Protein AF-A0A8B8U0B8-F1 (afdb_monomer)

pLDDT: mean 72.06, std 21.43, range [36.34, 97.88]

Foldseek 3Di:
DPPPVPPLVVVVVVVLVVLVCCLPVPLVVQLDDDQSVVLVVQLVVCCVRPPPDPSNVSSVVSNVVSNVVNPDPPDPPPPDCDDPDDDDDDDDDDDDDDDDDDDDDPDPPDDDDDDDDDDDDDDDDPDPDDDDDDDDD

Mean predicted aligned error: 20.12 Å

Solvent-accessible surface area (backbone atoms only — not comparable to full-atom values): 9579 Å² total; per-residue (Å²): 130,84,76,74,54,53,75,67,48,50,48,50,52,52,51,48,52,55,50,43,48,40,65,70,77,43,54,72,83,42,73,42,80,96,72,23,64,68,45,53,52,50,40,58,47,30,57,75,76,43,66,94,36,72,60,38,56,50,42,52,54,50,50,54,55,52,55,59,68,66,46,74,84,74,64,89,70,67,75,72,86,74,81,85,82,86,81,85,83,89,83,84,80,90,83,90,82,88,82,90,83,86,80,84,83,85,78,78,84,67,88,82,87,79,86,78,94,82,80,85,89,82,90,83,81,85,71,82,78,83,78,80,85,84,83,78,136

InterPro domains:
  IPR023578 Ras guanine nucleotide exchange factor domain superfamily [SSF48366] (7-71)

Secondary structure (DSSP, 8-state):
-----THHHHHHHHHHHHHHHHHHH-GGGG--TTT-HHHHHHHHHHHHHSTT-HHHHHHHHHHHHHHHHHS------------------------------------------------------------------

Radius of gyration: 32.57 Å; Cα contacts (8 Å, |Δi|>4): 40; chains: 1; bounding box: 60×88×80 Å

Organism: Camelus ferus (NCBI:txid419612)

Structure (mmCIF, N/CA/C/O backbone):
data_AF-A0A8B8U0B8-F1
#
_entry.id   AF-A0A8B8U0B8-F1
#
loop_
_atom_site.group_PDB
_atom_site.id
_atom_site.type_symbol
_atom_site.label_atom_id
_atom_site.label_alt_id
_atom_site.label_comp_id
_atom_site.label_asym_id
_atom_site.label_entity_id
_atom_site.label_seq_id
_atom_site.pdbx_PDB_ins_code
_atom_site.Cartn_x
_atom_site.Cartn_y
_atom_site.Cartn_z
_atom_site.occupancy
_atom_site.B_iso_or_equiv
_atom_site.auth_seq_id
_atom_site.auth_comp_id
_atom_site.auth_asym_id
_atom_site.auth_atom_id
_atom_site.pdbx_PDB_model_num
ATOM 1 N N . MET A 1 1 ? 24.167 -11.465 -16.792 1.00 43.34 1 MET A N 1
ATOM 2 C CA . MET A 1 1 ? 23.332 -10.758 -17.777 1.00 43.34 1 MET A CA 1
ATOM 3 C C . MET A 1 1 ? 22.383 -9.946 -16.943 1.00 43.34 1 MET A C 1
ATOM 5 O O . MET A 1 1 ? 21.484 -10.517 -16.346 1.00 43.34 1 MET A O 1
ATOM 9 N N . GLU A 1 2 ? 22.713 -8.676 -16.749 1.00 56.28 2 GLU A N 1
ATOM 10 C CA . GLU A 1 2 ? 21.805 -7.731 -16.118 1.00 56.28 2 GLU A CA 1
ATOM 11 C C . GLU A 1 2 ? 20.642 -7.590 -17.097 1.00 56.28 2 GLU A C 1
ATOM 13 O O . GLU A 1 2 ? 20.776 -6.963 -18.147 1.00 56.28 2 GLU A O 1
ATOM 18 N N . GLU A 1 3 ? 19.528 -8.268 -16.817 1.00 63.59 3 GLU A N 1
ATOM 19 C CA . GLU A 1 3 ? 18.251 -7.730 -17.255 1.00 63.59 3 GLU A CA 1
ATOM 20 C C . GLU A 1 3 ? 18.175 -6.363 -16.582 1.00 63.59 3 GLU A C 1
ATOM 22 O O . GLU A 1 3 ? 17.790 -6.250 -15.420 1.00 63.59 3 GLU A O 1
ATOM 27 N N . ASP A 1 4 ? 18.624 -5.329 -17.294 1.00 68.81 4 ASP A N 1
ATOM 28 C CA . ASP A 1 4 ? 18.138 -3.974 -17.095 1.00 68.81 4 ASP A CA 1
ATOM 29 C C . ASP A 1 4 ? 16.639 -4.065 -17.359 1.00 68.81 4 ASP A C 1
ATOM 31 O O . ASP A 1 4 ? 16.160 -3.895 -18.483 1.00 68.81 4 ASP A O 1
ATOM 35 N N . GLY A 1 5 ? 15.912 -4.541 -16.345 1.00 74.69 5 GLY A N 1
ATOM 36 C CA . GLY A 1 5 ? 14.478 -4.674 -16.388 1.00 74.69 5 GLY A CA 1
ATOM 37 C C . GLY A 1 5 ? 14.004 -3.290 -16.762 1.00 74.69 5 GLY A C 1
ATOM 38 O O . GLY A 1 5 ? 14.281 -2.345 -16.026 1.00 74.69 5 GLY A O 1
ATOM 39 N N . GLY A 1 6 ? 13.401 -3.173 -17.946 1.00 89.88 6 GLY A N 1
ATOM 40 C CA . GLY A 1 6 ? 13.170 -1.883 -18.583 1.00 89.88 6 GLY A CA 1
ATOM 41 C C . GLY A 1 6 ? 12.401 -0.898 -17.693 1.00 89.88 6 GLY A C 1
ATOM 42 O O . GLY A 1 6 ? 11.996 -1.230 -16.582 1.00 89.88 6 GLY A O 1
ATOM 43 N N . PRO A 1 7 ? 12.092 0.311 -18.180 1.00 90.62 7 PRO A N 1
ATOM 44 C CA . PRO A 1 7 ? 11.607 1.417 -17.344 1.00 90.62 7 PRO A CA 1
ATOM 45 C C . PRO A 1 7 ? 10.477 1.070 -16.351 1.00 90.62 7 PRO A C 1
ATOM 47 O O . PRO A 1 7 ? 10.440 1.589 -15.239 1.00 90.62 7 PRO A O 1
ATOM 50 N N . LEU A 1 8 ? 9.578 0.149 -16.719 1.00 89.88 8 LEU A N 1
ATOM 51 C CA . LEU A 1 8 ? 8.519 -0.361 -15.844 1.00 89.88 8 LEU A CA 1
ATOM 52 C C . LEU A 1 8 ? 9.036 -1.169 -14.640 1.00 89.88 8 LEU A C 1
ATOM 54 O O . LEU A 1 8 ? 8.494 -1.035 -13.548 1.00 89.88 8 LEU A O 1
ATOM 58 N N . HIS A 1 9 ? 10.045 -2.020 -14.817 1.00 90.25 9 HIS A N 1
ATOM 59 C CA . HIS A 1 9 ? 10.637 -2.773 -13.713 1.00 90.25 9 HIS A CA 1
ATOM 60 C C . HIS A 1 9 ? 11.349 -1.826 -12.749 1.00 90.25 9 HIS A C 1
ATOM 62 O O . HIS A 1 9 ? 11.077 -1.885 -11.557 1.00 90.25 9 HIS A O 1
ATOM 68 N N . GLN A 1 10 ? 12.154 -0.885 -13.253 1.00 92.06 10 GLN A N 1
ATOM 69 C CA . GLN A 1 10 ? 12.771 0.146 -12.408 1.00 92.06 10 GLN A CA 1
ATOM 70 C C . GLN A 1 10 ? 11.719 0.946 -11.624 1.00 92.06 10 GLN A C 1
ATOM 72 O O . GLN A 1 10 ? 11.894 1.180 -10.430 1.00 92.06 10 GLN A O 1
ATOM 77 N N . LEU A 1 11 ? 10.592 1.299 -12.257 1.00 93.00 11 LEU A N 1
ATOM 78 C CA . LEU A 1 11 ? 9.469 1.941 -11.572 1.00 93.00 11 LEU A CA 1
ATOM 79 C C . LEU A 1 11 ? 8.899 1.058 -10.454 1.00 93.00 11 LEU A C 1
ATOM 81 O O . LEU A 1 11 ? 8.693 1.552 -9.350 1.00 93.00 11 LEU A O 1
ATOM 85 N N . LYS A 1 12 ? 8.671 -0.237 -10.705 1.00 91.94 12 LYS A N 1
ATOM 86 C CA . LYS A 1 12 ? 8.201 -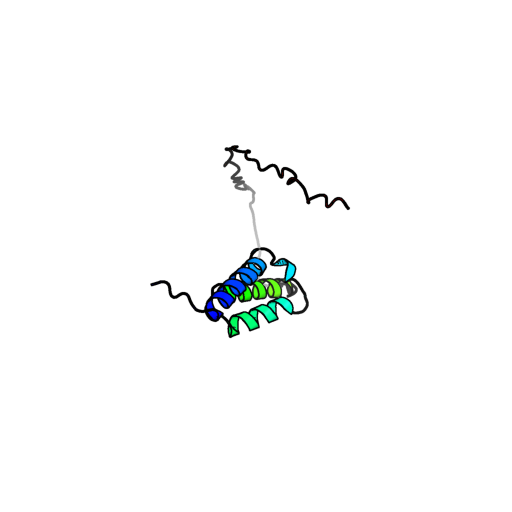1.174 -9.671 1.00 91.94 12 LYS A CA 1
ATOM 87 C C . LYS A 1 12 ? 9.199 -1.303 -8.522 1.00 91.94 12 LYS A C 1
ATOM 89 O O . LYS A 1 12 ? 8.782 -1.257 -7.373 1.00 91.94 12 LYS A O 1
ATOM 94 N N . GLN A 1 13 ? 10.499 -1.371 -8.808 1.00 93.31 13 GLN A N 1
ATOM 95 C CA . GLN A 1 13 ? 11.536 -1.417 -7.774 1.00 93.31 13 GLN A CA 1
ATOM 96 C C . GLN A 1 13 ? 11.563 -0.132 -6.937 1.00 93.31 13 GLN A C 1
ATOM 98 O O . GLN A 1 13 ? 11.640 -0.194 -5.712 1.00 93.31 13 GLN A O 1
ATOM 103 N N . ALA A 1 14 ? 11.450 1.036 -7.576 1.00 95.88 14 ALA A N 1
ATOM 104 C CA . ALA A 1 14 ? 11.384 2.315 -6.876 1.00 95.88 14 ALA A CA 1
ATOM 105 C C . ALA A 1 14 ? 10.126 2.413 -6.000 1.00 95.88 14 ALA A C 1
ATOM 107 O O . ALA A 1 14 ? 10.224 2.745 -4.820 1.00 95.88 14 ALA A O 1
ATOM 108 N N . MET A 1 15 ? 8.961 2.055 -6.551 1.00 95.62 15 MET A N 1
ATOM 109 C CA . MET A 1 15 ? 7.698 1.980 -5.812 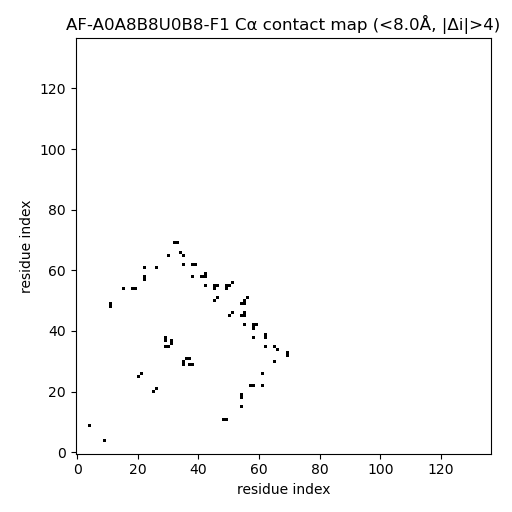1.00 95.62 15 MET A CA 1
ATOM 110 C C . MET A 1 15 ? 7.805 1.023 -4.625 1.00 95.62 15 MET A C 1
ATOM 112 O O . MET A 1 15 ? 7.415 1.384 -3.519 1.00 95.62 15 MET A O 1
ATOM 116 N N . SER A 1 16 ? 8.384 -0.161 -4.830 1.00 95.62 16 SER A N 1
ATOM 117 C CA . SER A 1 16 ? 8.589 -1.144 -3.770 1.00 95.62 16 SER A CA 1
ATOM 118 C C . SER A 1 16 ? 9.503 -0.620 -2.670 1.00 95.62 16 SER A C 1
ATOM 120 O O . SER A 1 16 ? 9.237 -0.872 -1.502 1.00 95.62 16 SER A O 1
ATOM 122 N N . SER A 1 17 ? 10.562 0.110 -3.018 1.00 95.31 17 SER A N 1
ATOM 123 C CA . SER A 1 17 ? 11.488 0.686 -2.041 1.00 95.31 17 SER A CA 1
ATOM 124 C C . SER A 1 17 ? 10.816 1.774 -1.198 1.00 95.31 17 SER A C 1
ATOM 126 O O . SER A 1 17 ? 10.921 1.767 0.029 1.00 95.31 17 SER A O 1
ATOM 128 N N . ILE A 1 18 ? 10.059 2.670 -1.840 1.00 96.25 18 ILE A N 1
ATOM 129 C CA . ILE A 1 18 ? 9.327 3.745 -1.156 1.00 96.25 18 ILE A CA 1
ATOM 130 C C . ILE A 1 18 ? 8.257 3.155 -0.231 1.00 96.25 18 ILE A C 1
ATOM 132 O O . ILE A 1 18 ? 8.246 3.448 0.963 1.00 96.25 18 ILE A O 1
ATOM 136 N N . LEU A 1 19 ? 7.389 2.293 -0.767 1.00 96.56 19 LEU A N 1
ATOM 137 C CA . LEU A 1 19 ? 6.304 1.680 -0.000 1.00 96.56 19 LEU A CA 1
ATOM 138 C C . LEU A 1 19 ? 6.838 0.758 1.096 1.00 96.56 19 LEU A C 1
ATOM 140 O O . LEU A 1 19 ? 6.328 0.789 2.209 1.00 96.56 19 LEU A O 1
ATOM 144 N N . GLY A 1 20 ? 7.886 -0.017 0.812 1.00 95.88 20 GLY A N 1
ATOM 145 C CA . GLY A 1 20 ? 8.524 -0.884 1.800 1.00 95.88 20 GLY A CA 1
ATOM 146 C C . GLY A 1 20 ? 9.121 -0.087 2.953 1.00 95.88 20 GLY A C 1
ATOM 147 O O . GLY A 1 20 ? 8.929 -0.448 4.111 1.00 95.88 20 GLY A O 1
ATOM 148 N N . THR A 1 21 ? 9.766 1.046 2.652 1.00 96.06 21 THR A N 1
ATOM 149 C CA . THR A 1 21 ? 10.278 1.962 3.680 1.00 96.06 21 THR A CA 1
ATOM 150 C C . THR A 1 21 ? 9.146 2.479 4.560 1.00 96.06 21 THR A C 1
ATOM 152 O O . THR A 1 21 ? 9.270 2.440 5.779 1.00 96.06 21 THR A O 1
ATOM 155 N N . TRP A 1 22 ? 8.034 2.929 3.974 1.00 95.56 22 TRP A N 1
ATOM 156 C CA . TRP A 1 22 ? 6.883 3.402 4.746 1.00 95.56 22 TRP A CA 1
ATOM 157 C C . TRP A 1 22 ? 6.270 2.301 5.608 1.00 95.56 22 TRP A C 1
ATOM 159 O O . TRP A 1 22 ? 6.132 2.483 6.813 1.00 95.56 22 TRP A O 1
ATOM 169 N N . LEU A 1 23 ? 5.978 1.137 5.023 1.00 95.50 23 LEU A N 1
ATOM 170 C CA . LEU A 1 23 ? 5.374 0.014 5.742 1.00 95.50 23 LEU A CA 1
ATOM 171 C C . LEU A 1 23 ? 6.262 -0.525 6.870 1.00 95.50 23 LEU A C 1
ATOM 173 O O . LEU A 1 23 ? 5.736 -1.089 7.822 1.00 95.50 23 LEU A O 1
ATOM 177 N N . PHE A 1 24 ? 7.591 -0.425 6.754 1.00 93.12 24 PHE A N 1
ATOM 178 C CA . PHE A 1 24 ? 8.515 -0.965 7.757 1.00 93.12 24 PHE A CA 1
ATOM 179 C C . PHE A 1 24 ? 8.865 0.054 8.842 1.00 93.12 24 PHE A C 1
ATOM 181 O O . PHE A 1 24 ? 8.905 -0.281 10.021 1.00 93.12 24 PHE A O 1
ATOM 188 N N . GLN A 1 25 ? 9.152 1.293 8.442 1.00 94.62 25 GLN A N 1
ATOM 189 C CA . GLN A 1 25 ? 9.721 2.308 9.331 1.00 94.62 25 GLN A CA 1
ATOM 190 C C . GLN A 1 25 ? 8.654 3.212 9.953 1.00 94.62 25 GLN A C 1
ATOM 192 O O . GLN A 1 25 ? 8.911 3.813 10.992 1.00 94.62 25 GLN A O 1
ATOM 197 N N . TYR A 1 26 ? 7.487 3.331 9.315 1.00 94.06 26 TYR A N 1
ATOM 198 C CA . TYR A 1 26 ? 6.427 4.260 9.709 1.00 94.06 26 TYR A CA 1
ATOM 199 C C . TYR A 1 26 ? 5.049 3.569 9.754 1.00 94.06 26 TYR A C 1
ATOM 201 O O . TYR A 1 26 ? 4.112 4.022 9.097 1.00 94.06 26 TYR A O 1
ATOM 209 N N . PRO A 1 27 ? 4.889 2.464 10.514 1.00 91.25 27 PRO A N 1
ATOM 210 C CA . PRO A 1 27 ? 3.606 1.763 10.614 1.00 91.25 27 PRO A CA 1
ATOM 211 C C . PRO A 1 27 ? 2.497 2.644 11.216 1.00 91.25 27 PRO A C 1
ATOM 213 O O . PRO A 1 27 ? 1.340 2.530 10.815 1.00 91.25 27 PRO A O 1
ATOM 216 N N . ASP A 1 28 ? 2.852 3.565 12.119 1.00 91.50 28 ASP A N 1
ATOM 217 C CA . ASP A 1 28 ? 1.940 4.522 12.759 1.00 91.50 28 ASP A CA 1
ATOM 218 C C . ASP A 1 28 ? 1.181 5.412 11.761 1.00 91.50 28 ASP A C 1
ATOM 220 O O . ASP A 1 28 ? 0.020 5.745 12.000 1.00 91.50 28 ASP A O 1
ATOM 224 N N . ASP A 1 29 ? 1.771 5.731 10.603 1.00 92.06 29 ASP A N 1
ATOM 225 C CA . ASP A 1 29 ? 1.114 6.543 9.565 1.00 92.06 29 ASP A CA 1
ATOM 226 C C . ASP A 1 29 ? -0.116 5.836 8.959 1.00 92.06 29 ASP A C 1
ATOM 228 O O . ASP A 1 29 ? -0.989 6.476 8.362 1.00 92.06 29 ASP A O 1
ATOM 232 N N . PHE A 1 30 ? -0.214 4.515 9.134 1.00 92.25 30 PHE A N 1
ATOM 233 C CA . PHE A 1 30 ? -1.318 3.685 8.656 1.00 92.25 30 PHE A CA 1
ATOM 234 C C . PHE A 1 30 ? -2.400 3.424 9.707 1.00 92.25 30 PHE A C 1
ATOM 236 O O . PHE A 1 30 ? -3.469 2.920 9.350 1.00 92.25 30 PHE A O 1
ATOM 243 N N . HIS A 1 31 ? -2.174 3.796 10.972 1.00 89.75 31 HIS A N 1
ATOM 244 C CA . HIS A 1 31 ? -3.143 3.653 12.061 1.00 89.75 31 HIS A CA 1
ATOM 245 C C . HIS A 1 31 ? -4.276 4.688 11.952 1.00 89.75 31 HIS A C 1
ATOM 247 O O . HIS A 1 31 ? -4.380 5.648 12.715 1.00 89.75 31 HIS A O 1
ATOM 253 N N . GLN A 1 32 ? -5.155 4.473 10.975 1.00 85.88 32 GLN A N 1
ATOM 254 C CA . GLN A 1 32 ? -6.306 5.318 10.662 1.00 85.88 32 GLN A CA 1
ATOM 255 C C . GLN A 1 32 ? -7.625 4.526 10.802 1.00 85.88 32 GLN A C 1
ATOM 257 O O . GLN A 1 32 ? -8.181 4.098 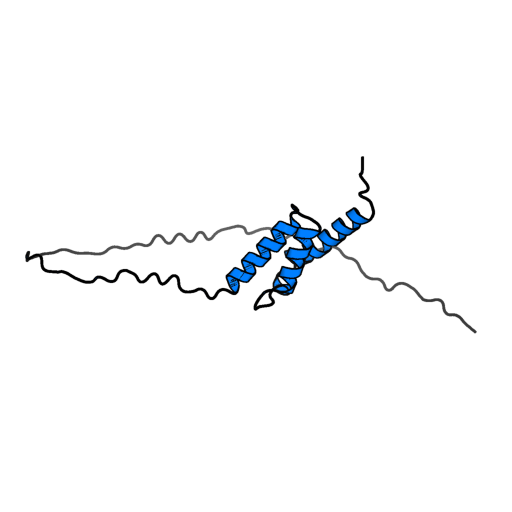9.787 1.00 85.88 32 GLN A O 1
ATOM 262 N N . PRO A 1 33 ? -8.139 4.302 12.028 1.00 82.31 33 PRO A N 1
ATOM 263 C CA . PRO A 1 33 ? -9.455 3.685 12.232 1.00 82.31 33 PRO A CA 1
ATOM 264 C C . PRO A 1 33 ? -10.585 4.542 11.613 1.00 82.31 33 PRO A C 1
ATOM 266 O O . PRO A 1 33 ? -10.407 5.758 11.460 1.00 82.31 33 PRO A O 1
ATOM 269 N N . PRO A 1 34 ? -11.744 3.956 11.243 1.00 81.75 34 PRO A N 1
ATOM 270 C CA . PRO A 1 34 ? -12.196 2.610 11.609 1.00 81.75 34 PRO A CA 1
ATOM 271 C C . PRO A 1 34 ? -11.908 1.479 10.602 1.00 81.75 34 PRO A C 1
ATOM 273 O O . PRO A 1 34 ? -12.312 0.343 10.797 1.00 81.75 34 PRO A O 1
ATOM 276 N N . GLU A 1 35 ? -11.263 1.759 9.465 1.00 85.25 35 GLU A N 1
ATOM 277 C CA . GLU A 1 35 ? -11.018 0.713 8.456 1.00 85.25 35 GLU A CA 1
ATOM 278 C C . GLU A 1 35 ? -9.637 0.777 7.794 1.00 85.25 35 GLU A C 1
ATOM 280 O O . GLU A 1 35 ? -9.420 0.082 6.800 1.00 85.25 35 GLU A O 1
ATOM 285 N N . PHE A 1 36 ? -8.712 1.594 8.299 1.00 93.25 36 PHE A N 1
ATOM 286 C CA . PHE A 1 36 ? -7.350 1.742 7.764 1.00 93.25 36 PHE A CA 1
ATOM 287 C C . PHE A 1 36 ? -7.317 1.989 6.236 1.00 93.25 36 PHE A C 1
ATOM 289 O O . PHE A 1 36 ? -6.650 1.259 5.495 1.00 93.25 36 PHE A O 1
ATOM 296 N N . PRO A 1 37 ? -8.035 3.006 5.709 1.00 93.56 37 PRO A N 1
ATOM 297 C CA . PRO A 1 37 ? -8.250 3.170 4.266 1.00 93.56 37 PRO A CA 1
ATOM 298 C C . PRO A 1 37 ? -6.951 3.349 3.461 1.00 93.56 37 PRO A C 1
ATOM 300 O O . PRO A 1 37 ? -6.850 2.854 2.334 1.00 93.56 37 PRO A O 1
ATOM 303 N N . CYS A 1 38 ? -5.942 4.018 4.030 1.00 93.81 38 CYS A N 1
ATOM 304 C CA . CYS A 1 38 ? -4.632 4.175 3.394 1.00 93.81 38 CYS A CA 1
ATOM 305 C C . CYS A 1 38 ? -3.937 2.818 3.214 1.00 93.81 38 CYS A C 1
ATOM 307 O O . CYS A 1 38 ? -3.508 2.477 2.110 1.00 93.81 38 CYS A O 1
ATOM 309 N N . LEU A 1 39 ? -3.919 1.999 4.268 1.00 95.81 39 LEU A N 1
ATOM 310 C CA . LEU A 1 39 ? -3.306 0.676 4.234 1.00 95.81 39 LEU A CA 1
ATOM 311 C C . LEU A 1 39 ? -4.028 -0.265 3.266 1.00 95.81 39 LEU A C 1
ATOM 313 O O . LEU A 1 39 ? -3.377 -0.921 2.458 1.00 95.81 39 LEU A O 1
ATOM 317 N N . LYS A 1 40 ? -5.367 -0.265 3.257 1.00 95.62 40 LYS A N 1
ATOM 318 C CA . LYS A 1 40 ? -6.160 -1.053 2.294 1.00 95.62 40 LYS A CA 1
ATOM 319 C C . LYS A 1 40 ? -5.884 -0.663 0.843 1.00 95.62 40 LYS A C 1
ATOM 321 O O . LYS A 1 40 ? -5.843 -1.527 -0.029 1.00 95.62 40 LYS A O 1
ATOM 326 N N . THR A 1 41 ? -5.650 0.623 0.584 1.00 96.88 41 THR A N 1
ATOM 327 C CA . THR A 1 41 ? -5.264 1.101 -0.752 1.00 96.88 41 THR A CA 1
ATOM 328 C C . THR A 1 41 ? -3.895 0.558 -1.159 1.00 96.88 41 THR A C 1
ATOM 330 O O . THR A 1 41 ? -3.723 0.132 -2.301 1.00 96.88 41 THR A O 1
ATOM 333 N N . ILE A 1 42 ? -2.931 0.530 -0.232 1.00 96.69 42 ILE A N 1
ATOM 334 C CA . ILE A 1 42 ? -1.606 -0.048 -0.482 1.00 96.69 42 ILE A CA 1
ATOM 335 C C . ILE A 1 42 ? -1.708 -1.549 -0.741 1.00 96.69 42 ILE A C 1
ATOM 337 O O . ILE A 1 42 ? -1.146 -2.008 -1.731 1.00 96.69 42 ILE A O 1
ATOM 341 N N . VAL A 1 43 ? -2.452 -2.293 0.082 1.00 97.38 43 VAL A N 1
ATOM 342 C CA . VAL A 1 43 ? -2.662 -3.739 -0.107 1.00 97.38 43 VAL A CA 1
ATOM 343 C C . VAL A 1 43 ? -3.212 -4.015 -1.508 1.00 97.38 43 VAL A C 1
ATOM 345 O O . VAL A 1 43 ? -2.563 -4.704 -2.291 1.00 97.38 43 VAL A O 1
ATOM 348 N N . ALA A 1 44 ? -4.319 -3.366 -1.886 1.00 97.88 44 ALA A N 1
ATOM 349 C CA . ALA A 1 44 ? -4.925 -3.547 -3.205 1.00 97.88 44 ALA A CA 1
ATOM 350 C C . ALA A 1 44 ? -3.975 -3.173 -4.361 1.00 97.88 44 ALA A C 1
ATOM 352 O O . ALA A 1 44 ? -3.959 -3.818 -5.412 1.00 97.88 44 ALA A O 1
ATOM 353 N N . TYR A 1 45 ? -3.166 -2.122 -4.189 1.00 96.88 45 TYR A N 1
ATOM 354 C CA . TYR A 1 45 ? -2.176 -1.727 -5.187 1.00 96.88 45 TYR A CA 1
ATOM 355 C C . TYR A 1 45 ? -1.070 -2.776 -5.355 1.00 96.88 45 TYR A C 1
ATOM 357 O O . TYR A 1 45 ? -0.686 -3.085 -6.490 1.00 96.88 45 TYR A O 1
ATOM 365 N N . VAL A 1 46 ? -0.537 -3.293 -4.247 1.00 97.06 46 VAL A N 1
ATOM 366 C CA . VAL A 1 46 ? 0.583 -4.237 -4.252 1.00 97.06 46 VAL A CA 1
ATOM 367 C C . VAL A 1 46 ? 0.144 -5.595 -4.797 1.00 97.06 46 VAL A C 1
ATOM 369 O O . VAL A 1 46 ? 0.838 -6.116 -5.667 1.00 97.06 46 VAL A O 1
ATOM 372 N N . GLU A 1 47 ? -1.032 -6.097 -4.413 1.00 96.81 47 GLU A N 1
ATOM 373 C CA . GLU A 1 47 ? -1.628 -7.321 -4.978 1.00 96.81 47 GLU A CA 1
ATOM 374 C C . GLU A 1 47 ? -1.753 -7.241 -6.512 1.00 96.81 47 GLU A C 1
ATOM 376 O O . GLU A 1 47 ? -1.445 -8.191 -7.233 1.00 96.81 47 GLU A O 1
ATOM 381 N N . LEU A 1 48 ? -2.164 -6.081 -7.041 1.00 96.06 48 LEU A N 1
ATOM 382 C CA . LEU A 1 48 ? -2.316 -5.879 -8.484 1.00 96.06 48 LEU A CA 1
ATOM 383 C C . LEU A 1 48 ? -0.971 -5.698 -9.207 1.00 96.06 48 LEU A C 1
ATOM 385 O O . LEU A 1 48 ? -0.803 -6.130 -10.350 1.00 96.06 48 LEU A O 1
ATOM 389 N N . SER A 1 49 ? -0.021 -5.003 -8.582 1.00 93.00 49 SER A N 1
ATOM 390 C CA . SER A 1 49 ? 1.197 -4.533 -9.257 1.00 93.00 49 SER A CA 1
ATOM 391 C C . SER A 1 49 ? 2.387 -5.478 -9.096 1.00 93.00 49 SER A C 1
ATOM 393 O O . SER A 1 49 ? 3.227 -5.567 -10.007 1.00 93.00 49 SER A O 1
ATOM 395 N N . MET A 1 50 ? 2.490 -6.133 -7.938 1.00 93.94 50 MET A N 1
ATOM 396 C CA . MET A 1 50 ? 3.650 -6.894 -7.459 1.00 93.94 50 MET A CA 1
ATOM 397 C C . MET A 1 50 ? 3.223 -8.138 -6.642 1.00 93.94 50 MET A C 1
ATOM 399 O O . MET A 1 50 ? 3.631 -8.271 -5.485 1.00 93.94 50 MET A O 1
ATOM 403 N N . PRO A 1 51 ? 2.435 -9.062 -7.227 1.00 94.69 51 PRO A N 1
ATOM 404 C CA . PRO A 1 51 ? 1.998 -10.268 -6.531 1.00 94.69 51 PRO A CA 1
ATOM 405 C C . PRO A 1 51 ? 3.169 -11.217 -6.233 1.00 94.69 51 PRO A C 1
ATOM 407 O O . PRO A 1 51 ? 4.096 -11.359 -7.035 1.00 94.69 51 PRO A O 1
ATOM 410 N N . GLY A 1 52 ? 3.100 -11.897 -5.093 1.00 93.56 52 GLY A N 1
ATOM 411 C CA . GLY A 1 52 ? 4.113 -12.784 -4.533 1.00 93.56 52 GLY A CA 1
ATOM 412 C C . GLY A 1 52 ? 5.335 -12.075 -3.945 1.00 93.56 52 GLY A C 1
ATOM 413 O O . GLY A 1 52 ? 6.325 -12.746 -3.661 1.00 93.56 52 GLY A O 1
ATOM 414 N N . SER A 1 53 ? 5.316 -10.746 -3.809 1.00 94.62 53 SER A N 1
ATOM 415 C CA . SER A 1 53 ? 6.453 -9.990 -3.270 1.00 94.62 53 SER A CA 1
ATOM 416 C C . SER A 1 53 ? 6.436 -9.924 -1.740 1.00 94.62 53 SER A C 1
ATOM 418 O O . SER A 1 53 ? 5.375 -9.938 -1.119 1.00 94.62 53 SER A O 1
ATOM 420 N N . ASP A 1 54 ? 7.609 -9.753 -1.122 1.00 94.94 54 ASP A N 1
ATOM 421 C CA . ASP A 1 54 ? 7.713 -9.534 0.331 1.00 94.94 54 ASP A CA 1
ATOM 422 C C . ASP A 1 54 ? 6.911 -8.302 0.783 1.00 94.94 54 ASP A C 1
ATOM 424 O O . ASP A 1 54 ? 6.364 -8.269 1.884 1.00 94.94 54 ASP A O 1
ATOM 428 N N . LEU A 1 55 ? 6.796 -7.300 -0.096 1.00 96.50 55 LEU A N 1
ATOM 429 C CA . LEU A 1 55 ? 6.005 -6.099 0.144 1.00 96.50 55 LEU A CA 1
ATOM 430 C C . LEU A 1 55 ? 4.513 -6.413 0.309 1.00 96.50 55 LEU A C 1
ATOM 432 O O . LEU A 1 55 ? 3.862 -5.823 1.168 1.00 96.50 55 LEU A O 1
ATOM 436 N N . GLU A 1 56 ? 3.976 -7.334 -0.496 1.00 97.38 56 GLU A N 1
ATOM 437 C CA . GLU A 1 56 ? 2.587 -7.793 -0.386 1.00 97.38 56 GLU A CA 1
ATOM 438 C C . GLU A 1 56 ? 2.368 -8.438 0.979 1.00 97.38 56 GLU A C 1
ATOM 440 O O . GLU A 1 56 ? 1.494 -8.022 1.741 1.00 97.38 56 GLU A O 1
ATOM 445 N N . GLN A 1 57 ? 3.232 -9.394 1.331 1.00 96.69 57 GLN A N 1
ATOM 446 C CA . GLN A 1 57 ? 3.178 -10.079 2.616 1.00 96.69 57 GLN A CA 1
ATOM 447 C C . GLN A 1 57 ? 3.261 -9.089 3.784 1.00 96.69 57 GLN A C 1
ATOM 449 O O . GLN A 1 57 ? 2.504 -9.206 4.747 1.00 96.69 57 GLN A O 1
ATOM 454 N N . GLN A 1 58 ? 4.153 -8.102 3.702 1.00 96.69 58 GLN A N 1
ATOM 455 C CA . GLN A 1 58 ? 4.316 -7.092 4.739 1.00 96.69 58 GLN A CA 1
ATOM 456 C C . GLN A 1 58 ? 3.082 -6.188 4.867 1.00 96.69 58 GLN A C 1
ATOM 458 O O . GLN A 1 58 ? 2.672 -5.881 5.986 1.00 96.69 58 GLN A O 1
ATOM 463 N N . ALA A 1 59 ? 2.458 -5.795 3.753 1.00 97.25 59 ALA A N 1
ATOM 464 C CA . ALA A 1 59 ? 1.236 -4.995 3.769 1.00 97.25 59 ALA A CA 1
ATOM 465 C C . ALA A 1 59 ? 0.071 -5.753 4.431 1.00 97.25 59 ALA A C 1
ATOM 467 O O . ALA A 1 59 ? -0.615 -5.194 5.288 1.00 97.25 59 ALA A O 1
ATOM 468 N N . HIS A 1 60 ? -0.110 -7.038 4.103 1.00 97.25 60 HIS A N 1
ATOM 469 C CA . HIS A 1 60 ? -1.110 -7.888 4.761 1.00 97.25 60 HIS A CA 1
ATOM 470 C C . HIS A 1 60 ? -0.828 -8.085 6.246 1.00 97.25 60 HIS A C 1
ATOM 472 O O . HIS A 1 60 ? -1.744 -8.011 7.063 1.00 97.25 60 HIS A O 1
ATOM 478 N N . LEU A 1 61 ? 0.434 -8.330 6.603 1.00 96.31 61 LEU A N 1
ATOM 479 C CA . LEU A 1 61 ? 0.838 -8.507 7.991 1.00 96.31 61 LEU A CA 1
ATOM 480 C C . LEU A 1 61 ? 0.560 -7.244 8.812 1.00 96.31 61 LEU A C 1
ATOM 482 O O . LEU A 1 61 ? 0.071 -7.345 9.935 1.00 96.31 61 LEU A O 1
ATOM 486 N N . LEU A 1 62 ? 0.858 -6.059 8.273 1.00 95.75 62 LEU A N 1
ATOM 487 C CA . LEU A 1 62 ? 0.535 -4.803 8.944 1.00 95.75 62 LEU A CA 1
ATOM 488 C C . LEU A 1 62 ? -0.981 -4.652 9.106 1.00 95.75 62 LEU A C 1
ATOM 490 O O . LEU A 1 62 ? -1.433 -4.383 10.213 1.00 95.75 62 LEU A O 1
ATOM 494 N N . LEU A 1 63 ? -1.770 -4.905 8.055 1.00 95.38 63 LEU A N 1
ATOM 495 C CA . LEU A 1 63 ? -3.230 -4.780 8.119 1.00 95.38 63 LEU A CA 1
ATOM 496 C C . LEU A 1 63 ? -3.834 -5.689 9.194 1.00 95.38 63 LEU A C 1
ATOM 498 O O . LEU A 1 63 ? -4.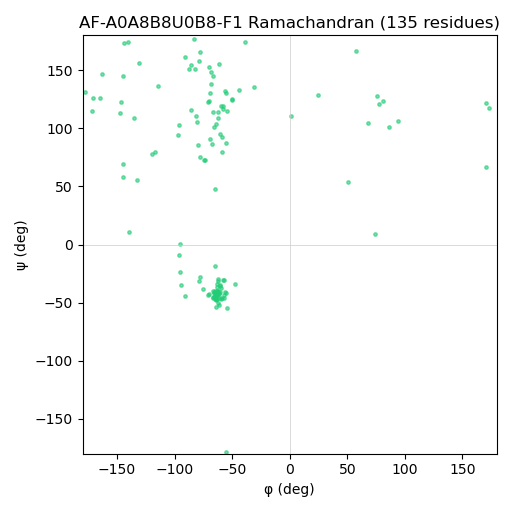623 -5.221 10.008 1.00 95.38 63 LEU A O 1
ATOM 502 N N . ALA A 1 64 ? -3.400 -6.950 9.254 1.00 93.94 64 ALA A N 1
ATOM 503 C CA . ALA A 1 64 ? -3.860 -7.896 10.264 1.00 93.94 64 ALA A CA 1
ATOM 504 C C . ALA A 1 64 ? -3.527 -7.435 11.695 1.00 93.94 64 ALA A C 1
ATOM 506 O O . ALA A 1 64 ? -4.363 -7.565 12.585 1.00 93.94 64 ALA A O 1
ATOM 507 N N . GLN A 1 65 ? -2.333 -6.870 11.920 1.00 93.38 65 GLN A N 1
ATOM 508 C CA . GLN A 1 65 ? -1.952 -6.317 13.226 1.00 93.38 65 GLN A CA 1
ATOM 509 C C . GLN A 1 65 ? -2.842 -5.133 13.627 1.00 93.38 65 GLN A C 1
ATOM 511 O O . GLN A 1 65 ? -3.225 -5.021 14.790 1.00 93.38 65 GLN A O 1
ATOM 516 N N . LEU A 1 66 ? -3.186 -4.259 12.675 1.00 91.56 66 LEU A N 1
ATOM 517 C CA . LEU A 1 66 ? -4.015 -3.087 12.960 1.00 91.56 66 LEU A CA 1
ATOM 518 C C . LEU A 1 66 ? -5.465 -3.478 13.256 1.00 91.56 66 LEU A C 1
ATOM 520 O O . LEU A 1 66 ? -6.049 -2.986 14.218 1.00 91.56 66 LEU A O 1
ATOM 524 N N . GLU A 1 67 ? -6.025 -4.399 12.471 1.00 90.81 67 GLU A N 1
ATOM 525 C CA . GLU A 1 67 ? -7.385 -4.914 12.666 1.00 90.81 67 GLU A CA 1
ATOM 526 C C . GLU A 1 67 ? -7.530 -5.653 14.006 1.00 90.81 67 GLU A C 1
ATOM 528 O O . GLU A 1 67 ? -8.548 -5.513 14.681 1.00 90.81 67 GLU A O 1
ATOM 533 N N . GLN A 1 68 ? -6.497 -6.382 14.443 1.00 87.44 68 GLN A N 1
ATOM 534 C CA . GLN A 1 68 ? -6.469 -7.011 15.769 1.00 87.44 68 GLN A CA 1
ATOM 535 C C . GLN A 1 68 ? -6.500 -5.998 16.917 1.00 87.44 68 GLN A C 1
ATOM 537 O O . GLN A 1 68 ? -7.079 -6.292 17.957 1.00 87.44 68 GLN A O 1
ATOM 542 N N . LEU A 1 69 ? -5.885 -4.827 16.738 1.00 86.00 69 LEU A N 1
ATOM 543 C CA . LEU A 1 69 ? -5.863 -3.774 17.752 1.00 86.00 69 LEU A CA 1
ATOM 544 C C . LEU A 1 69 ? -7.185 -2.993 17.818 1.00 86.00 69 LEU A C 1
ATOM 546 O O . LEU A 1 69 ? -7.528 -2.444 18.862 1.00 86.00 69 LEU A O 1
ATOM 550 N N . GLU A 1 70 ? -7.910 -2.910 16.701 1.00 81.12 70 GLU A N 1
ATOM 551 C CA . GLU A 1 70 ? -9.219 -2.257 16.637 1.00 81.12 70 GLU A CA 1
ATOM 552 C C . GLU A 1 70 ? -10.348 -3.122 17.191 1.00 81.12 70 GLU A C 1
ATOM 554 O O . GLU A 1 70 ? -11.311 -2.582 17.747 1.00 81.12 70 GLU A O 1
ATOM 559 N N . LEU A 1 71 ? -10.251 -4.450 17.063 1.00 77.50 71 LEU A N 1
ATOM 560 C CA . LEU A 1 71 ? -11.212 -5.317 17.724 1.00 77.50 71 LEU A CA 1
ATOM 561 C C . LEU A 1 71 ? -11.118 -5.057 19.233 1.00 77.50 71 LEU A C 1
ATOM 563 O O . LEU A 1 71 ? -10.055 -5.274 19.817 1.00 77.50 71 LEU A O 1
ATOM 567 N N . PRO A 1 72 ? -12.207 -4.610 19.891 1.00 65.38 72 PRO A N 1
ATOM 568 C CA . PRO A 1 72 ? -12.222 -4.600 21.341 1.00 65.38 72 PRO A CA 1
ATOM 569 C C . PRO A 1 72 ? -11.919 -6.031 21.769 1.00 65.38 72 PRO A C 1
ATOM 571 O O . PRO A 1 72 ? -12.524 -6.955 21.217 1.00 65.38 72 PRO A O 1
ATOM 574 N N . GLU A 1 73 ? -10.971 -6.216 22.693 1.00 60.78 73 GLU A N 1
ATOM 575 C CA . GLU A 1 73 ? -10.760 -7.492 23.369 1.00 60.78 73 GLU A CA 1
ATOM 576 C C . GLU A 1 73 ? -12.099 -7.873 24.007 1.00 60.78 73 GLU A C 1
ATOM 578 O O . GLU A 1 73 ? -12.420 -7.479 25.126 1.00 60.78 73 GLU A O 1
ATOM 583 N N . ALA A 1 74 ? -12.953 -8.551 23.242 1.00 56.06 74 ALA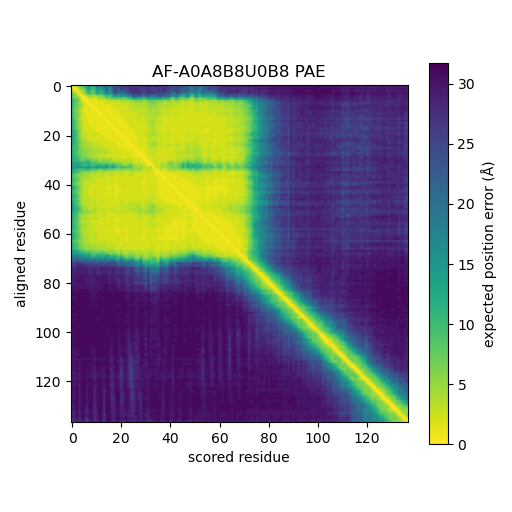 A N 1
ATOM 584 C CA . ALA A 1 74 ? -14.150 -9.174 23.736 1.00 56.06 74 ALA A CA 1
ATOM 585 C C . ALA A 1 74 ? -13.615 -10.319 24.571 1.00 56.06 74 ALA A C 1
ATOM 587 O O . ALA A 1 74 ? -13.269 -11.369 24.030 1.00 56.06 74 ALA A O 1
ATOM 588 N N . ASP A 1 75 ? -13.418 -9.990 25.849 1.00 53.97 75 ASP A N 1
ATOM 589 C CA . ASP A 1 75 ? -13.267 -10.860 26.991 1.00 53.97 75 ASP A CA 1
ATOM 590 C C . ASP A 1 75 ? -13.343 -12.318 26.560 1.00 53.97 75 ASP A C 1
ATOM 592 O O . ASP A 1 75 ? -14.409 -12.851 26.235 1.00 53.97 75 ASP A O 1
ATOM 596 N N . SER A 1 76 ? -12.203 -12.994 26.636 1.00 49.50 76 SER A N 1
ATOM 597 C CA . SER A 1 76 ? -12.194 -14.429 26.859 1.00 49.50 76 SER A CA 1
ATOM 598 C C . SER A 1 76 ? -12.765 -14.726 28.262 1.00 49.50 76 SER A C 1
ATOM 600 O O . SER A 1 76 ? -12.189 -15.511 29.008 1.00 49.50 76 SER A O 1
ATOM 602 N N . ASP A 1 77 ? -13.903 -14.124 28.623 1.00 51.28 77 ASP A N 1
ATOM 603 C CA . ASP A 1 77 ? -14.842 -14.591 29.629 1.00 51.28 77 ASP A CA 1
ATOM 604 C C . ASP A 1 77 ? -15.582 -15.764 28.987 1.00 51.28 77 ASP A C 1
ATOM 606 O O . ASP A 1 77 ? -16.735 -15.708 28.562 1.00 51.28 77 ASP A O 1
ATOM 610 N N . ALA A 1 78 ? -14.857 -16.873 28.855 1.00 49.31 78 ALA A N 1
ATOM 611 C CA . ALA A 1 78 ? -15.521 -18.139 29.043 1.00 49.31 78 ALA A CA 1
ATOM 612 C C . ALA A 1 78 ? -15.990 -18.110 30.502 1.00 49.31 78 ALA A C 1
ATOM 614 O O . ALA A 1 78 ? -15.126 -18.100 31.386 1.00 49.31 78 ALA A O 1
ATOM 615 N N . PRO A 1 79 ? -17.304 -18.084 30.792 1.00 48.69 79 PRO A N 1
ATOM 616 C CA . PRO A 1 79 ? -17.734 -18.246 32.161 1.00 48.69 79 PRO A CA 1
ATOM 617 C C . PRO A 1 79 ? -17.181 -19.594 32.612 1.00 48.69 79 PRO A C 1
ATOM 619 O O . PRO A 1 79 ? -17.469 -20.639 32.013 1.00 48.69 79 PRO A O 1
ATOM 622 N N . ALA A 1 80 ? -16.335 -19.560 33.641 1.00 54.25 80 ALA A N 1
ATOM 623 C CA . ALA A 1 80 ? -16.014 -20.744 34.411 1.00 54.25 80 ALA A CA 1
ATOM 624 C C . ALA A 1 80 ? -17.339 -21.477 34.681 1.00 54.25 80 ALA A C 1
ATOM 626 O O . ALA A 1 80 ? -18.321 -20.817 35.042 1.00 54.25 80 ALA A O 1
ATOM 627 N N . PRO A 1 81 ? -17.427 -22.802 34.476 1.00 50.38 81 PRO A N 1
ATOM 628 C CA . PRO A 1 81 ? -18.611 -23.538 34.874 1.00 50.38 81 PRO A CA 1
ATOM 629 C C . PRO A 1 81 ? -18.668 -23.515 36.405 1.00 50.38 81 PRO A C 1
ATOM 631 O O . PRO A 1 81 ? -18.132 -24.394 37.075 1.00 50.38 81 PRO A O 1
ATOM 634 N N . GLU A 1 82 ? -19.269 -22.466 36.962 1.00 46.59 82 GLU A N 1
ATOM 635 C CA . GLU A 1 82 ? -19.602 -22.391 38.374 1.00 46.59 82 GLU A CA 1
ATOM 636 C C . GLU A 1 82 ? -20.724 -23.408 38.660 1.00 46.59 82 GLU A C 1
ATOM 638 O O . GLU A 1 82 ? -21.637 -23.612 37.849 1.00 46.59 82 GLU A O 1
ATOM 643 N N . PRO A 1 83 ? -20.620 -24.117 39.789 1.00 52.88 83 PRO A N 1
ATOM 644 C CA . PRO A 1 83 ? -21.135 -25.463 39.965 1.00 52.88 83 PRO A CA 1
ATOM 645 C C . PRO A 1 83 ? -22.613 -25.438 40.373 1.00 52.88 83 PRO A C 1
ATOM 647 O O . PRO A 1 83 ? -22.968 -24.985 41.460 1.00 52.88 83 PRO A O 1
ATOM 650 N N . ALA A 1 84 ? -23.498 -25.971 39.528 1.00 40.66 84 ALA A N 1
ATOM 651 C CA . ALA A 1 84 ? -24.874 -26.261 39.926 1.00 40.66 84 ALA A CA 1
ATOM 652 C C . ALA A 1 84 ? -24.884 -27.586 40.698 1.00 40.66 84 ALA A C 1
ATOM 654 O O . ALA A 1 84 ? -24.666 -28.658 40.138 1.00 40.66 84 ALA A O 1
ATOM 655 N N . GLY A 1 85 ? -25.035 -27.463 42.014 1.00 44.97 85 GLY A N 1
ATOM 656 C CA . GLY A 1 85 ? -24.818 -28.532 42.967 1.00 44.97 85 GLY A CA 1
ATOM 657 C C . GLY A 1 85 ? -25.820 -29.679 42.923 1.00 44.97 85 GLY A C 1
ATOM 658 O O . GLY A 1 85 ? -27.017 -29.488 42.751 1.00 44.97 85 GLY A O 1
ATOM 659 N N . GLU A 1 86 ? -25.295 -30.850 43.262 1.00 36.53 86 GLU A N 1
ATOM 660 C CA . GLU A 1 86 ? -26.003 -31.888 43.998 1.00 36.53 86 GLU A CA 1
ATOM 661 C C . GLU A 1 86 ? -25.046 -32.421 45.076 1.00 36.53 86 GLU A C 1
ATOM 663 O O . GLU A 1 86 ? -24.052 -33.085 44.794 1.00 36.53 86 GLU A O 1
ATOM 668 N N . ALA A 1 87 ? -25.335 -32.098 46.333 1.00 44.41 87 ALA A N 1
ATOM 669 C CA . ALA A 1 87 ? -24.971 -32.922 47.481 1.00 44.41 87 ALA A CA 1
ATOM 670 C C . ALA A 1 87 ? -26.312 -33.386 48.071 1.00 44.41 87 ALA A C 1
ATOM 672 O O . ALA A 1 87 ? -27.228 -32.561 48.146 1.00 44.41 87 ALA A O 1
ATOM 673 N N . PRO A 1 88 ? -26.480 -34.664 48.461 1.00 45.59 88 PRO A N 1
ATOM 674 C CA . PRO A 1 88 ? -25.708 -35.193 49.586 1.00 45.59 88 PRO A CA 1
ATOM 675 C C . PRO A 1 88 ? -25.344 -36.683 49.452 1.00 45.59 88 PRO A C 1
ATOM 677 O O . PRO A 1 88 ? -26.219 -37.546 49.392 1.00 45.59 88 PRO A O 1
ATOM 680 N N . LEU A 1 89 ? -24.050 -37.012 49.493 1.00 41.97 89 LEU A N 1
ATOM 681 C CA . LEU A 1 89 ? -23.632 -38.371 49.838 1.00 41.97 89 LEU A CA 1
ATOM 682 C C . LEU A 1 89 ? -23.308 -38.368 51.331 1.00 41.97 89 LEU A C 1
ATOM 684 O O . LEU A 1 89 ? -22.298 -37.818 51.764 1.00 41.97 89 LEU A O 1
ATOM 688 N N . ASP A 1 90 ? -24.253 -38.910 52.088 1.00 46.19 90 ASP A N 1
ATOM 689 C CA . ASP A 1 90 ? -24.187 -39.201 53.515 1.00 46.19 90 ASP A CA 1
ATOM 690 C C . ASP A 1 90 ? -22.900 -39.979 53.857 1.00 46.19 90 ASP A C 1
ATOM 692 O O . ASP A 1 90 ? -22.603 -41.010 53.248 1.00 46.19 90 ASP A O 1
ATOM 696 N N . GLY A 1 91 ? -22.108 -39.450 54.793 1.00 42.59 91 GLY A N 1
ATOM 697 C CA . GLY A 1 91 ? -20.823 -40.021 55.197 1.00 42.59 91 GLY A CA 1
ATOM 698 C C . GLY A 1 91 ? -20.023 -39.097 56.120 1.00 42.59 91 GLY A C 1
ATOM 699 O O . GLY A 1 91 ? -18.983 -38.572 55.738 1.00 42.59 91 GLY A O 1
ATOM 700 N N . GLU A 1 92 ? -20.520 -38.870 57.333 1.00 40.09 92 GLU A N 1
ATOM 701 C CA . GLU A 1 92 ? -19.819 -38.198 58.446 1.00 40.09 92 GLU A CA 1
ATOM 702 C C . GLU A 1 92 ? -19.057 -39.245 59.319 1.00 40.09 92 GLU A C 1
ATOM 704 O O . GLU A 1 92 ? -19.479 -40.406 59.283 1.00 40.09 92 GLU A O 1
ATOM 709 N N . PRO A 1 93 ? -18.038 -38.957 60.187 1.00 50.12 93 PRO A N 1
ATOM 710 C CA . PRO A 1 93 ? -17.073 -37.834 60.346 1.00 50.12 93 PRO A CA 1
ATOM 711 C C . PRO A 1 93 ? -15.558 -38.233 60.507 1.00 50.12 93 PRO A C 1
ATOM 713 O O . PRO A 1 93 ? -15.246 -39.276 61.069 1.00 50.12 93 PRO A O 1
ATOM 716 N N . ALA A 1 94 ? -14.646 -37.296 60.155 1.00 44.66 94 ALA A N 1
ATOM 717 C CA . ALA A 1 94 ? -13.494 -36.722 60.929 1.00 44.66 94 ALA A CA 1
ATOM 718 C C . ALA A 1 94 ? -12.332 -37.594 61.530 1.00 44.66 94 ALA A C 1
ATOM 720 O O . ALA A 1 94 ? -12.521 -38.777 61.784 1.00 44.66 94 ALA A O 1
ATOM 721 N N . PRO A 1 95 ? -11.176 -37.021 61.987 1.00 56.84 95 PRO A N 1
ATOM 722 C CA . PRO A 1 95 ? -10.456 -35.777 61.620 1.00 56.84 95 PRO A CA 1
ATOM 723 C C . PRO A 1 95 ? -8.890 -35.862 61.578 1.00 56.84 95 PRO A C 1
ATOM 725 O O . PRO A 1 95 ? -8.268 -36.791 62.078 1.00 56.84 95 PRO A O 1
ATOM 728 N N . ALA A 1 96 ? -8.293 -34.745 61.122 1.00 41.53 96 ALA A N 1
ATOM 729 C CA . ALA A 1 96 ? -7.049 -34.097 61.593 1.00 41.53 96 ALA A CA 1
ATOM 730 C C . ALA A 1 96 ? -5.660 -34.667 61.202 1.00 41.53 96 ALA A C 1
ATOM 732 O O . ALA A 1 96 ? -5.263 -35.746 61.618 1.00 41.53 96 ALA A O 1
ATOM 733 N N . LEU A 1 97 ? -4.830 -33.855 60.527 1.00 44.75 97 LEU A N 1
ATOM 734 C CA . LEU A 1 97 ? -3.867 -32.917 61.143 1.00 44.75 97 LEU A CA 1
ATOM 735 C C . LEU A 1 97 ? -2.960 -32.264 60.052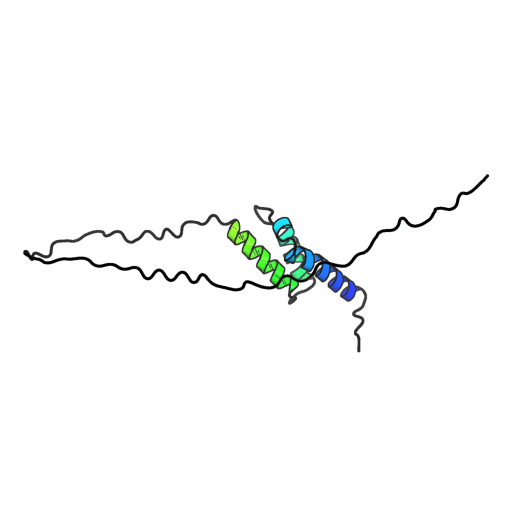 1.00 44.75 97 LEU A C 1
ATOM 737 O O . LEU A 1 97 ? -2.210 -32.939 59.359 1.00 44.75 97 LEU A O 1
ATOM 741 N N . LEU A 1 98 ? -3.072 -30.934 59.933 1.00 53.06 98 LEU A N 1
ATOM 742 C CA . LEU A 1 98 ? -2.145 -29.881 59.446 1.00 53.06 98 LEU A CA 1
ATOM 743 C C . LEU A 1 98 ? -0.642 -30.068 59.839 1.00 53.06 98 LEU A C 1
ATOM 745 O O . LEU A 1 98 ? -0.410 -30.918 60.697 1.00 53.06 98 LEU A O 1
ATOM 749 N N . PRO A 1 99 ? 0.374 -29.270 59.384 1.00 47.28 99 PRO A N 1
ATOM 750 C CA . PRO A 1 99 ? 0.334 -27.969 58.679 1.00 47.28 99 PRO A CA 1
ATOM 751 C C . PRO A 1 99 ? 1.417 -27.701 57.581 1.00 47.28 99 PRO A C 1
ATOM 753 O O . PRO A 1 99 ? 2.370 -28.447 57.399 1.00 47.28 99 PRO A O 1
ATOM 756 N N . ALA A 1 100 ? 1.240 -26.565 56.890 1.00 50.41 100 ALA A N 1
ATOM 757 C CA . ALA A 1 100 ? 2.223 -25.598 56.360 1.00 50.41 100 ALA A CA 1
ATOM 758 C C . ALA A 1 100 ? 3.678 -26.022 56.049 1.00 50.41 100 ALA A C 1
ATOM 760 O O . ALA A 1 100 ? 4.413 -26.413 56.950 1.00 50.41 100 ALA A O 1
ATOM 761 N N . THR A 1 101 ? 4.147 -25.709 54.831 1.00 41.62 101 THR A N 1
ATOM 762 C CA . THR A 1 101 ? 5.432 -25.016 54.557 1.00 41.62 101 THR A CA 1
ATOM 763 C C . THR A 1 101 ? 5.516 -24.665 53.063 1.00 41.62 101 THR A C 1
ATOM 765 O O . THR A 1 101 ? 5.546 -25.548 52.212 1.00 41.62 101 THR A O 1
ATOM 768 N N . ALA A 1 102 ? 5.535 -23.364 52.757 1.00 50.03 102 ALA A N 1
ATOM 769 C CA . ALA A 1 102 ? 6.064 -22.817 51.504 1.00 50.03 102 ALA A CA 1
ATOM 770 C C . ALA A 1 102 ? 7.603 -22.967 51.502 1.00 50.03 102 ALA A C 1
ATOM 772 O O . ALA A 1 102 ? 8.196 -22.959 52.583 1.00 50.03 102 ALA A O 1
ATOM 773 N N . PRO A 1 103 ? 8.273 -23.074 50.340 1.00 49.00 103 PRO A N 1
ATOM 774 C CA . PRO A 1 103 ? 8.718 -21.830 49.715 1.00 49.00 103 PRO A CA 1
ATOM 775 C C . PRO A 1 103 ? 8.678 -21.819 48.175 1.00 49.00 103 PRO A C 1
ATOM 777 O O . PRO A 1 103 ? 8.942 -22.799 47.484 1.00 49.00 103 PRO A O 1
ATOM 780 N N . GLU A 1 104 ? 8.360 -20.630 47.684 1.00 51.09 104 GLU A N 1
ATOM 781 C CA . GLU A 1 104 ? 8.798 -19.988 46.443 1.00 51.09 104 GLU A CA 1
ATOM 782 C C . GLU A 1 104 ? 10.228 -20.375 45.996 1.00 51.09 104 GLU A C 1
ATOM 784 O O . GLU A 1 104 ? 11.151 -20.323 46.812 1.00 51.09 104 GLU A O 1
ATOM 789 N N . PRO A 1 105 ? 10.467 -20.676 44.704 1.00 49.88 105 PRO A N 1
ATOM 790 C CA . PRO A 1 105 ? 11.758 -20.444 44.088 1.00 49.88 105 PRO A CA 1
ATOM 791 C C . PRO A 1 105 ? 11.707 -19.114 43.332 1.00 49.88 105 PRO A C 1
ATOM 793 O O . PRO A 1 105 ? 11.303 -19.028 42.173 1.00 49.88 105 PRO A O 1
ATOM 796 N N . GLU A 1 106 ? 12.145 -18.069 44.024 1.00 54.34 106 GLU A N 1
ATOM 797 C CA . GLU A 1 106 ? 12.637 -16.835 43.433 1.00 54.34 106 GLU A CA 1
ATOM 798 C C . GLU A 1 106 ? 13.909 -17.195 42.647 1.00 54.34 106 GLU A C 1
ATOM 800 O O . GLU A 1 106 ? 14.961 -17.457 43.228 1.00 54.34 106 GLU A O 1
ATOM 805 N N . GLN A 1 107 ? 13.834 -17.263 41.318 1.00 54.44 107 GLN A N 1
ATOM 806 C CA . GLN A 1 107 ? 15.025 -17.281 40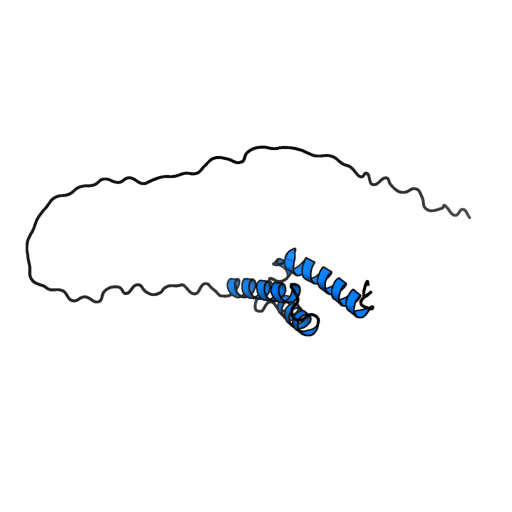.464 1.00 54.44 107 GLN A CA 1
ATOM 807 C C . GLN A 1 107 ? 14.996 -16.026 39.602 1.00 54.44 107 GLN A C 1
ATOM 809 O O . GLN A 1 107 ? 14.585 -16.008 38.445 1.00 54.44 107 GLN A O 1
ATOM 814 N N . ARG A 1 108 ? 15.414 -14.943 40.260 1.00 49.62 108 ARG A N 1
ATOM 815 C CA . ARG A 1 108 ? 15.945 -13.737 39.641 1.00 49.62 108 ARG A CA 1
ATOM 816 C C . ARG A 1 108 ? 17.198 -14.116 38.856 1.00 49.62 108 ARG A C 1
ATOM 818 O O . ARG A 1 108 ? 18.287 -14.134 39.423 1.00 49.62 108 ARG A O 1
ATOM 825 N N . ASP A 1 109 ? 17.052 -14.358 37.560 1.00 48.72 109 ASP A N 1
ATOM 826 C CA . ASP A 1 109 ? 18.171 -14.218 36.627 1.00 48.72 109 ASP A CA 1
ATOM 827 C C . ASP A 1 109 ? 18.338 -12.715 36.350 1.00 48.72 109 ASP A C 1
ATOM 829 O O . ASP A 1 109 ? 17.869 -12.140 35.370 1.00 48.72 109 ASP A O 1
ATOM 833 N N . ALA A 1 110 ? 18.908 -12.032 37.341 1.00 48.66 110 ALA A N 1
ATOM 834 C CA . ALA A 1 110 ? 19.744 -10.887 37.049 1.00 48.66 110 ALA A CA 1
ATOM 835 C C . ALA A 1 110 ? 21.103 -11.433 36.583 1.00 48.66 110 ALA A C 1
ATOM 837 O O . ALA A 1 110 ? 21.430 -12.580 36.868 1.00 48.66 110 ALA A O 1
ATOM 838 N N . LEU A 1 111 ? 21.912 -10.561 35.980 1.00 43.78 111 LEU A N 1
ATOM 839 C CA . LEU A 1 111 ? 23.278 -10.797 35.497 1.00 43.78 111 LEU A CA 1
ATOM 840 C C . LEU A 1 111 ? 23.295 -11.489 34.115 1.00 43.78 111 LEU A C 1
ATOM 842 O O . LEU A 1 111 ? 22.804 -12.586 33.958 1.00 43.78 111 LEU A O 1
ATOM 846 N N . SER A 1 112 ? 23.909 -10.997 33.049 1.00 44.56 112 SER A N 1
ATOM 847 C CA . SER A 1 112 ? 24.792 -9.861 32.849 1.00 44.56 112 SER A CA 1
ATOM 848 C C . SER A 1 112 ? 25.108 -9.824 31.353 1.00 44.56 112 SER A C 1
ATOM 850 O O . SER A 1 112 ? 25.510 -10.841 30.795 1.00 44.56 112 SER A O 1
ATOM 852 N N . CYS A 1 113 ? 24.974 -8.665 30.719 1.00 36.34 113 CYS A N 1
ATOM 853 C CA . CYS A 1 113 ? 25.767 -8.297 29.547 1.00 36.34 113 CYS A CA 1
ATOM 854 C C . CYS A 1 113 ? 26.025 -6.795 29.654 1.00 36.34 113 CYS A C 1
ATOM 856 O O . CYS A 1 113 ? 25.457 -5.977 28.937 1.00 36.34 113 CYS A O 1
ATOM 858 N N . GLU A 1 114 ? 26.847 -6.440 30.638 1.00 48.81 114 GLU A N 1
ATOM 859 C CA . GLU A 1 114 ? 27.592 -5.192 30.592 1.00 48.81 114 GLU A CA 1
ATOM 860 C C . GLU A 1 114 ? 28.808 -5.342 29.667 1.00 48.81 114 GLU A C 1
ATOM 862 O O . GLU A 1 114 ? 29.337 -6.438 29.485 1.00 48.81 114 GLU A O 1
ATOM 867 N N . ALA A 1 115 ? 29.274 -4.188 29.189 1.00 39.47 115 ALA A N 1
ATOM 868 C CA . ALA A 1 115 ? 30.508 -3.929 28.448 1.00 39.47 115 ALA A CA 1
ATOM 869 C C . ALA A 1 115 ? 30.452 -4.125 26.920 1.00 39.47 115 ALA A C 1
ATOM 871 O O . ALA A 1 115 ? 30.679 -5.202 26.385 1.00 39.47 115 ALA A O 1
ATOM 872 N N . ALA A 1 116 ? 30.343 -3.017 26.184 1.00 49.59 116 ALA A N 1
ATOM 873 C CA . ALA A 1 116 ? 31.527 -2.199 25.915 1.00 49.59 116 ALA A CA 1
ATOM 874 C C . ALA A 1 116 ? 31.140 -0.868 25.252 1.00 49.59 116 ALA A C 1
ATOM 876 O O . ALA A 1 116 ? 30.488 -0.824 24.213 1.00 49.59 116 ALA A O 1
ATOM 877 N N . ALA A 1 117 ? 31.595 0.228 25.856 1.00 50.50 117 ALA A N 1
ATOM 878 C CA . ALA A 1 117 ? 31.691 1.524 25.208 1.00 50.50 117 ALA A CA 1
ATOM 879 C C . ALA A 1 117 ? 32.792 1.497 24.136 1.00 50.50 117 ALA A C 1
ATOM 881 O O . ALA A 1 117 ? 33.914 1.089 24.434 1.00 50.50 117 ALA A O 1
ATOM 882 N N . SER A 1 118 ? 32.473 1.955 22.923 1.00 46.97 118 SER A N 1
ATOM 883 C CA . SER A 1 118 ? 33.351 2.526 21.875 1.00 46.97 118 SER A CA 1
ATOM 884 C C . SER A 1 118 ? 32.473 2.649 20.619 1.00 46.97 118 SER A C 1
ATOM 886 O O . SER A 1 118 ? 31.878 1.662 20.215 1.00 46.97 118 SER A O 1
ATOM 888 N N . SER A 1 119 ? 32.234 3.788 19.974 1.00 63.91 119 SER A N 1
ATOM 889 C CA . SER A 1 119 ? 33.061 4.978 19.785 1.00 63.91 119 SER A CA 1
ATOM 890 C C . SER A 1 119 ? 32.176 6.155 19.336 1.00 63.91 119 SER A C 1
ATOM 892 O O . SER A 1 119 ? 31.248 5.936 18.558 1.00 63.91 119 SER A O 1
ATOM 894 N N . PRO A 1 120 ? 32.470 7.410 19.715 1.00 57.75 120 PRO A N 1
ATOM 895 C CA . PRO A 1 120 ? 32.126 8.562 18.888 1.00 57.75 120 PRO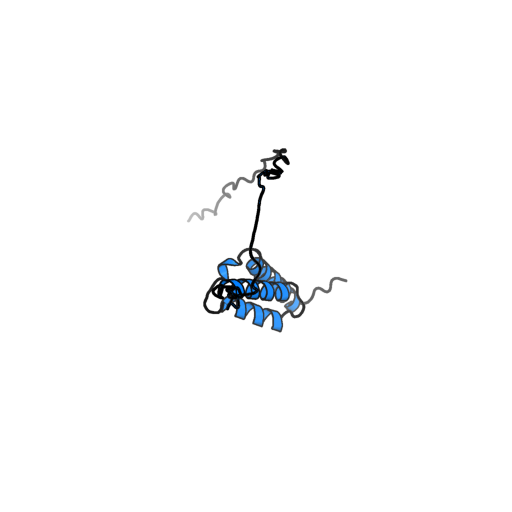 A CA 1
ATOM 896 C C . PRO A 1 120 ? 33.213 8.778 17.809 1.00 57.75 120 PRO A C 1
ATOM 898 O O . PRO A 1 120 ? 34.245 8.111 17.842 1.00 57.75 120 PRO A O 1
ATOM 901 N N . LEU A 1 121 ? 33.003 9.770 16.929 1.00 52.12 121 LEU A N 1
ATOM 902 C CA . LEU A 1 121 ? 33.881 10.298 15.854 1.00 52.12 121 LEU A CA 1
ATOM 903 C C . LEU A 1 121 ? 33.613 9.657 14.471 1.00 52.12 121 LEU A C 1
ATOM 905 O O . LEU A 1 121 ? 33.972 8.515 14.221 1.00 52.12 121 LEU A O 1
ATOM 909 N N . SER A 1 122 ? 32.986 10.332 13.500 1.00 52.19 122 SER A N 1
ATOM 910 C CA . SER A 1 122 ? 33.495 11.517 12.776 1.00 52.19 122 SER A CA 1
ATOM 911 C C . SER A 1 122 ? 32.332 12.198 12.019 1.00 52.19 122 SER A C 1
ATOM 913 O O . SER A 1 122 ? 31.519 11.512 11.414 1.00 52.19 122 SER A O 1
ATOM 915 N N . ALA A 1 123 ? 32.075 13.496 12.203 1.00 57.28 123 ALA A N 1
ATOM 916 C CA . ALA A 1 123 ? 32.615 14.629 11.435 1.00 57.28 123 ALA A CA 1
ATOM 917 C C . ALA A 1 123 ? 32.129 14.720 9.970 1.00 57.28 123 ALA A C 1
ATOM 919 O O . ALA A 1 123 ? 32.660 14.047 9.094 1.00 57.28 123 ALA A O 1
ATOM 920 N N . VAL A 1 124 ? 31.212 15.657 9.699 1.00 57.44 124 VAL A N 1
ATOM 921 C CA . VAL A 1 124 ? 31.272 16.489 8.488 1.00 57.44 124 VAL A CA 1
ATOM 922 C C . VAL A 1 124 ? 30.697 17.875 8.798 1.00 57.44 124 VAL A C 1
ATOM 924 O O . VAL A 1 124 ? 29.531 18.039 9.141 1.00 57.44 124 VAL A O 1
ATOM 927 N N . ASP A 1 125 ? 31.586 18.858 8.754 1.00 59.44 125 ASP A N 1
ATOM 928 C CA . ASP A 1 125 ? 31.317 20.291 8.821 1.00 59.44 125 ASP A CA 1
ATOM 929 C C . ASP A 1 125 ? 30.639 20.733 7.511 1.00 59.44 125 ASP A C 1
ATOM 931 O O . ASP A 1 125 ? 31.215 20.511 6.441 1.00 59.44 125 ASP A O 1
ATOM 935 N N . PRO A 1 126 ? 29.434 21.332 7.521 1.00 58.16 126 PRO A N 1
ATOM 936 C CA . PRO A 1 126 ? 28.947 22.040 6.352 1.00 58.16 126 PRO A CA 1
ATOM 937 C C . PRO A 1 126 ? 29.606 23.422 6.321 1.00 58.16 126 PRO A C 1
ATOM 939 O O . PRO A 1 126 ? 29.046 24.412 6.794 1.00 58.16 126 PRO A O 1
ATOM 942 N N . GLY A 1 127 ? 30.803 23.495 5.742 1.00 55.38 127 GLY A N 1
ATOM 943 C CA . GLY A 1 127 ? 31.403 24.773 5.383 1.00 55.38 127 GLY A CA 1
ATOM 944 C C . GLY A 1 127 ? 30.450 25.541 4.452 1.00 55.38 127 GLY A C 1
ATOM 945 O O . GLY A 1 127 ? 29.941 24.956 3.490 1.00 55.38 127 GLY A O 1
ATOM 946 N N . PRO A 1 128 ? 30.165 26.835 4.690 1.00 63.28 128 PRO A N 1
ATOM 947 C CA . PRO A 1 128 ? 29.341 27.606 3.774 1.00 63.28 128 PRO A CA 1
ATOM 948 C C . PRO A 1 128 ? 30.081 27.781 2.444 1.00 63.28 128 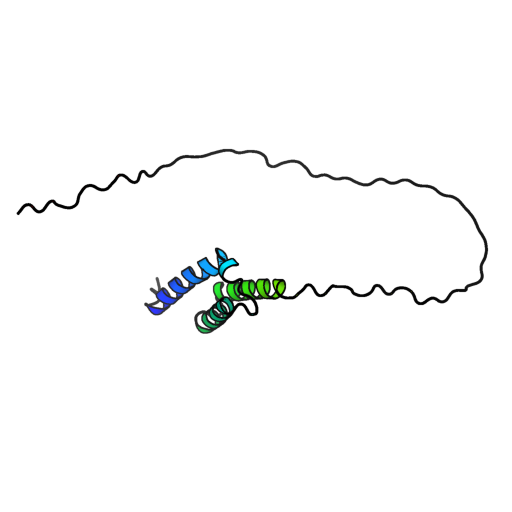PRO A C 1
ATOM 950 O O . PRO A 1 128 ? 31.127 28.426 2.358 1.00 63.28 128 PRO A O 1
ATOM 953 N N . SER A 1 129 ? 29.506 27.171 1.407 1.00 62.56 129 SER A N 1
ATOM 954 C CA . SER A 1 129 ? 29.910 27.297 0.012 1.00 62.56 129 SER A CA 1
ATOM 955 C C . SER A 1 129 ? 30.040 28.766 -0.386 1.00 62.56 129 SER A C 1
ATOM 957 O O . SER A 1 129 ? 29.110 29.563 -0.264 1.00 62.56 129 SER A O 1
ATOM 959 N N . SER A 1 130 ? 31.221 29.089 -0.897 1.00 59.66 130 SER A N 1
ATOM 960 C CA . SER A 1 130 ? 31.597 30.377 -1.460 1.00 59.66 130 SER A CA 1
ATOM 961 C C . SER A 1 130 ? 30.683 30.777 -2.634 1.00 59.66 130 SER A C 1
ATOM 963 O O . SER A 1 130 ? 30.670 30.098 -3.656 1.00 59.66 130 SER A O 1
ATOM 965 N N . GLY A 1 131 ? 29.950 31.887 -2.464 1.00 56.22 131 GLY A N 1
ATOM 966 C CA . GLY A 1 131 ? 29.662 32.926 -3.471 1.00 56.22 131 GLY A CA 1
ATOM 967 C C . GLY A 1 131 ? 28.635 32.678 -4.597 1.00 56.22 131 GLY A C 1
ATOM 968 O O . GLY A 1 131 ? 28.815 31.783 -5.417 1.00 56.22 131 GLY A O 1
ATOM 969 N N . PRO A 1 132 ? 27.650 33.580 -4.786 1.00 72.06 132 PRO A N 1
ATOM 970 C CA . PRO A 1 132 ? 27.145 33.936 -6.113 1.00 72.06 132 PRO A CA 1
ATOM 971 C C . PRO A 1 132 ? 27.975 35.089 -6.731 1.00 72.06 132 PRO A C 1
ATOM 973 O O . PRO A 1 132 ? 28.519 35.917 -5.994 1.00 72.06 132 PRO A O 1
ATOM 976 N N . PRO A 1 133 ? 28.089 35.188 -8.070 1.00 59.97 133 PRO A N 1
ATOM 977 C CA . PRO A 1 133 ? 28.846 36.256 -8.717 1.00 59.97 133 PRO A CA 1
ATOM 978 C C . PRO A 1 133 ? 28.146 37.615 -8.562 1.00 59.97 133 PRO A C 1
ATOM 980 O O . PRO A 1 133 ? 27.010 37.798 -9.002 1.00 59.97 133 PRO A O 1
ATOM 983 N N . SER A 1 134 ? 28.851 38.596 -7.993 1.00 67.75 134 SER A N 1
ATOM 984 C CA . SER A 1 134 ? 28.469 40.006 -8.089 1.00 67.75 134 SER A CA 1
ATOM 985 C C . SER A 1 134 ? 28.507 40.437 -9.554 1.00 67.75 134 SER A C 1
ATOM 987 O O . SER A 1 134 ? 29.577 40.572 -10.142 1.00 67.75 134 SER A O 1
ATOM 989 N N . THR A 1 135 ? 27.336 40.664 -10.142 1.00 68.88 135 THR A N 1
ATOM 990 C CA . THR A 1 135 ? 27.216 41.432 -11.385 1.00 68.88 135 THR A CA 1
ATOM 991 C C . THR A 1 135 ? 27.256 42.908 -11.004 1.00 68.88 135 THR A C 1
ATOM 993 O O . THR A 1 135 ? 26.350 43.400 -10.333 1.00 68.88 135 THR A O 1
ATOM 996 N N . LEU A 1 136 ? 28.344 43.591 -11.358 1.00 59.50 136 LEU A N 1
ATOM 997 C CA . LEU A 1 136 ? 28.427 45.054 -11.319 1.00 59.50 136 LEU A CA 1
ATOM 998 C C . LEU A 1 136 ? 27.794 45.639 -12.602 1.00 59.50 136 LEU A C 1
ATOM 1000 O O . LEU A 1 136 ? 27.794 44.947 -13.623 1.00 59.50 136 LEU A O 1
ATOM 1004 N N . PRO A 1 137 ? 27.232 46.861 -12.532 1.00 67.50 137 PRO A N 1
ATOM 1005 C CA . PRO A 1 137 ? 26.523 47.519 -13.630 1.00 67.50 137 PRO A CA 1
ATOM 1006 C C . PRO A 1 137 ? 27.444 48.051 -14.735 1.00 67.50 137 PRO A C 1
ATOM 1008 O O . PRO A 1 137 ? 28.639 48.307 -14.454 1.00 67.50 137 PRO A O 1
#

Sequence (137 aa):
MEEDGGPLHQLKQAMSSILGTWLFQYPDDFHQPPEFPCLKTIVAYVELSMPGSDLEQQAHLLLAQLEQLELPEADSDAPAPEPAGEAPLDGEPAPALLPATAPEPEQRDALSCEAAASSPLSAVDPGPSSGPPSTLP